Protein AF-A0A925U8C9-F1 (afdb_monomer_lite)

Radius of gyration: 17.6 Å; chains: 1; bounding box: 40×43×53 Å

Secondary structure (DSSP, 8-state):
-PPEEEEEEE-SSS------------TT--EEEEEEEEEE--TTSPEEEEEEEEEETHHHHHHHHHHHHH-HHHHHHHHHHHHHTTSTT-EEEEEEEEEEETTTEEEEEEEEEETT-SEEPTTT--EE-----HHHHHHSPPPPP---

Structure (mmCIF, N/CA/C/O backbone):
data_AF-A0A925U8C9-F1
#
_entry.id   AF-A0A925U8C9-F1
#
loop_
_atom_site.group_PDB
_atom_site.id
_atom_site.type_symbol
_atom_site.label_atom_id
_atom_site.label_alt_id
_atom_site.label_comp_id
_atom_site.label_asym_id
_atom_site.label_entity_id
_atom_site.label_seq_id
_atom_site.pdbx_PDB_ins_code
_atom_site.Cartn_x
_atom_site.Cartn_y
_atom_site.Cartn_z
_atom_site.occupancy
_atom_site.B_iso_or_equiv
_atom_site.auth_seq_id
_atom_site.auth_comp_id
_atom_site.auth_asym_id
_atom_site.auth_atom_id
_atom_site.pdbx_PDB_model_num
ATOM 1 N N . MET A 1 1 ? 22.714 -12.833 -8.706 1.00 38.56 1 MET A N 1
ATOM 2 C CA . MET A 1 1 ? 22.495 -11.373 -8.815 1.00 38.56 1 MET A CA 1
ATOM 3 C C . MET A 1 1 ? 21.767 -10.924 -7.548 1.00 38.56 1 MET A C 1
ATOM 5 O O . MET A 1 1 ? 20.845 -11.626 -7.149 1.00 38.56 1 MET A O 1
ATOM 9 N N . ARG A 1 2 ? 22.239 -9.889 -6.836 1.00 36.94 2 ARG A N 1
ATOM 10 C CA . ARG A 1 2 ? 21.667 -9.463 -5.540 1.00 36.94 2 ARG A CA 1
ATOM 11 C C . ARG A 1 2 ? 20.563 -8.417 -5.785 1.00 36.94 2 ARG A C 1
ATOM 13 O O . ARG A 1 2 ? 20.855 -7.467 -6.502 1.00 36.94 2 ARG A O 1
ATOM 20 N N . PRO A 1 3 ? 19.342 -8.569 -5.239 1.00 32.59 3 PRO A N 1
ATOM 21 C CA . PRO A 1 3 ? 18.302 -7.550 -5.370 1.00 32.59 3 PRO A CA 1
ATOM 22 C C . PRO A 1 3 ? 18.691 -6.295 -4.582 1.00 32.59 3 PRO A C 1
ATOM 24 O O . PRO A 1 3 ? 19.202 -6.401 -3.463 1.00 32.59 3 PRO A O 1
ATOM 27 N N . TYR A 1 4 ? 18.430 -5.120 -5.150 1.00 37.56 4 TYR A N 1
ATOM 28 C CA . TYR A 1 4 ? 18.521 -3.857 -4.423 1.00 37.56 4 TYR A CA 1
ATOM 29 C C . TYR A 1 4 ? 17.213 -3.657 -3.651 1.00 37.56 4 TYR A C 1
ATOM 31 O O . TYR A 1 4 ? 16.129 -3.767 -4.224 1.00 37.56 4 TYR A O 1
ATOM 39 N N . ILE A 1 5 ? 17.317 -3.416 -2.342 1.00 40.12 5 ILE A N 1
ATOM 40 C CA . ILE A 1 5 ? 16.180 -3.071 -1.483 1.00 40.12 5 ILE A CA 1
ATOM 41 C C . ILE A 1 5 ? 16.281 -1.575 -1.221 1.00 40.12 5 ILE A C 1
ATOM 43 O O . ILE A 1 5 ? 17.197 -1.133 -0.527 1.00 40.12 5 ILE A O 1
ATOM 47 N N . ILE A 1 6 ? 15.359 -0.808 -1.793 1.00 44.94 6 ILE A N 1
ATOM 48 C CA . ILE A 1 6 ? 15.227 0.620 -1.507 1.00 44.94 6 ILE A CA 1
ATOM 49 C C . ILE A 1 6 ? 14.155 0.766 -0.428 1.00 44.94 6 ILE A C 1
ATOM 51 O O . ILE A 1 6 ? 13.053 0.232 -0.561 1.00 44.94 6 ILE A O 1
ATOM 55 N N . LEU A 1 7 ? 14.515 1.450 0.658 1.00 39.66 7 LEU A N 1
ATOM 56 C CA . LEU A 1 7 ? 13.647 1.722 1.796 1.00 39.66 7 LEU A CA 1
ATOM 57 C C . LEU A 1 7 ? 13.349 3.216 1.846 1.00 39.66 7 LEU A C 1
ATOM 59 O O . LEU A 1 7 ? 14.237 4.012 2.155 1.00 39.66 7 LEU A O 1
ATOM 63 N N . LEU A 1 8 ? 12.099 3.580 1.576 1.00 45.44 8 LEU A N 1
ATOM 64 C CA . LEU A 1 8 ? 11.603 4.934 1.787 1.00 45.44 8 LEU A CA 1
ATOM 65 C C . LEU A 1 8 ? 10.844 4.960 3.119 1.00 45.44 8 LEU A C 1
ATOM 67 O O . LEU A 1 8 ? 9.790 4.342 3.268 1.00 45.44 8 LEU A O 1
ATOM 71 N N . ILE A 1 9 ? 11.419 5.642 4.112 1.00 40.84 9 ILE A N 1
ATOM 72 C CA . ILE A 1 9 ? 10.742 5.969 5.372 1.00 40.84 9 ILE A CA 1
ATOM 73 C C . ILE A 1 9 ? 10.552 7.477 5.366 1.00 40.84 9 ILE A C 1
ATOM 75 O O . ILE A 1 9 ? 11.511 8.219 5.565 1.00 40.84 9 ILE A O 1
ATOM 79 N N . CYS A 1 10 ? 9.324 7.928 5.144 1.00 38.94 10 CYS A N 1
ATOM 80 C CA . CYS A 1 10 ? 8.972 9.328 5.301 1.00 38.94 10 CYS A CA 1
ATOM 81 C C . CYS A 1 10 ? 8.014 9.429 6.487 1.00 38.94 10 CYS A C 1
ATOM 83 O O . CYS A 1 10 ? 6.982 8.771 6.524 1.00 38.94 10 CYS A O 1
ATOM 85 N N . THR A 1 11 ? 8.363 10.207 7.503 1.00 39.78 11 THR A N 1
ATOM 86 C CA . THR A 1 11 ? 7.423 10.582 8.565 1.00 39.78 11 THR A CA 1
ATOM 87 C C . THR A 1 11 ? 6.929 11.987 8.271 1.00 39.78 11 THR A C 1
ATOM 89 O O . THR A 1 11 ? 7.719 12.814 7.822 1.00 39.78 11 THR A O 1
ATOM 92 N N . ALA A 1 12 ? 5.652 12.279 8.519 1.00 35.53 12 ALA A N 1
ATOM 93 C CA . ALA A 1 12 ? 5.089 13.618 8.354 1.00 35.53 12 ALA A CA 1
ATOM 94 C C . ALA A 1 12 ? 5.689 14.607 9.381 1.00 35.53 12 ALA A C 1
ATOM 96 O O . ALA A 1 12 ? 5.109 14.862 10.432 1.00 35.53 12 ALA A O 1
ATOM 97 N N . ASN A 1 13 ? 6.903 15.087 9.104 1.00 31.50 13 ASN A N 1
ATOM 98 C CA . ASN A 1 13 ? 7.493 16.351 9.536 1.00 31.50 13 ASN A CA 1
ATOM 99 C C . ASN A 1 13 ? 8.768 16.595 8.709 1.00 31.50 13 ASN A C 1
ATOM 101 O O . ASN A 1 13 ? 9.580 15.699 8.501 1.00 31.50 13 ASN A O 1
ATOM 105 N N . ILE A 1 14 ? 8.873 17.814 8.192 1.00 35.41 14 ILE A N 1
ATOM 106 C CA . ILE A 1 14 ? 9.784 18.296 7.147 1.00 35.41 14 ILE A CA 1
ATOM 107 C C . ILE A 1 14 ? 11.266 17.965 7.420 1.00 35.41 14 ILE A C 1
ATOM 109 O O . ILE A 1 14 ? 11.848 18.505 8.356 1.00 35.41 14 ILE A O 1
ATOM 113 N N . LEU A 1 15 ? 11.850 17.110 6.566 1.00 29.38 15 LEU A N 1
ATOM 114 C CA . LEU A 1 15 ? 13.203 17.128 5.964 1.00 29.38 15 LEU A CA 1
ATOM 115 C C . LEU A 1 15 ? 13.606 15.697 5.576 1.00 29.38 15 LEU A C 1
ATOM 117 O O . LEU A 1 15 ? 13.688 14.805 6.416 1.00 29.38 15 LEU A O 1
ATOM 121 N N . CYS A 1 16 ? 13.876 15.492 4.286 1.00 29.95 16 CYS A N 1
ATOM 122 C CA . CYS A 1 16 ? 14.445 14.259 3.755 1.00 29.95 16 CYS A CA 1
ATOM 123 C C . CYS A 1 16 ? 15.840 14.046 4.370 1.00 29.95 16 CYS A C 1
ATOM 125 O O . CYS A 1 16 ? 16.769 14.789 4.063 1.00 29.95 16 CYS A O 1
ATOM 127 N N . ASN A 1 17 ? 15.978 13.062 5.260 1.00 27.72 17 ASN A N 1
ATOM 128 C CA . ASN A 1 17 ? 17.262 12.515 5.685 1.00 27.72 17 ASN A CA 1
ATOM 129 C C . ASN A 1 17 ? 17.118 11.014 5.943 1.00 27.72 17 ASN A C 1
ATOM 131 O O . ASN A 1 17 ? 16.211 10.553 6.636 1.00 27.72 17 ASN A O 1
ATOM 135 N N . VAL A 1 18 ? 18.041 10.265 5.348 1.00 33.41 18 VAL A N 1
ATOM 136 C CA . VAL A 1 18 ? 18.181 8.817 5.471 1.00 33.41 18 VAL A CA 1
ATOM 137 C C . VAL A 1 18 ? 18.479 8.455 6.931 1.00 33.41 18 VAL A C 1
ATOM 139 O O . VAL A 1 18 ? 19.456 8.929 7.496 1.00 33.41 18 VAL A O 1
ATOM 142 N N . ALA A 1 19 ? 17.607 7.614 7.496 1.00 28.78 19 ALA A N 1
ATOM 143 C CA . ALA A 1 19 ? 17.677 6.861 8.755 1.00 28.78 19 ALA A CA 1
ATOM 144 C C . ALA A 1 19 ? 18.311 7.530 9.997 1.00 28.78 19 ALA A C 1
ATOM 146 O O . ALA A 1 19 ? 19.529 7.642 10.120 1.00 28.78 19 ALA A O 1
ATOM 147 N N . PHE A 1 20 ? 17.491 7.737 11.036 1.00 24.86 20 PHE A N 1
ATOM 148 C CA . PHE A 1 20 ? 17.970 7.716 12.421 1.00 24.86 20 PHE A CA 1
ATOM 149 C C . PHE A 1 20 ? 16.997 6.963 13.342 1.00 24.86 20 PHE A C 1
ATOM 151 O O . PHE A 1 20 ? 15.780 7.136 13.266 1.00 24.86 20 PHE A O 1
ATOM 158 N N . SER A 1 21 ? 17.558 6.082 14.176 1.00 28.83 21 SER A N 1
ATOM 159 C CA . SER A 1 21 ? 16.867 5.286 15.199 1.00 28.83 21 SER A CA 1
ATOM 160 C C . SER A 1 21 ? 16.851 6.016 16.554 1.00 28.83 21 SER A C 1
ATOM 162 O O . SER A 1 21 ? 17.568 6.983 16.768 1.00 28.83 21 SER A O 1
ATOM 164 N N . GLN A 1 22 ? 15.985 5.533 17.440 1.00 35.06 22 GLN A N 1
ATOM 165 C CA . GLN A 1 22 ? 15.153 6.227 18.433 1.00 35.06 22 GLN A CA 1
ATOM 166 C C . GLN A 1 22 ? 15.850 6.855 19.658 1.00 35.06 22 GLN A C 1
ATOM 168 O O . GLN A 1 22 ? 16.931 6.438 20.052 1.00 35.06 22 GLN A O 1
ATOM 173 N N . THR A 1 23 ? 15.118 7.723 20.378 1.00 28.89 23 THR A N 1
ATOM 174 C CA . THR A 1 23 ? 14.781 7.536 21.816 1.00 28.89 23 THR A CA 1
ATOM 175 C C . THR A 1 23 ? 13.513 8.341 22.204 1.00 28.89 23 THR A C 1
ATOM 177 O O . THR A 1 23 ? 13.087 9.195 21.427 1.00 28.89 23 THR A O 1
ATOM 180 N N . PRO A 1 24 ? 12.814 7.995 23.311 1.00 54.47 24 PRO A N 1
ATOM 181 C CA . PRO A 1 24 ? 11.352 7.998 23.374 1.00 54.47 24 PRO A CA 1
ATOM 182 C C . PRO A 1 24 ? 10.752 9.183 24.133 1.00 54.47 24 PRO A C 1
ATOM 184 O O . PRO A 1 24 ? 11.036 9.368 25.311 1.00 54.47 24 PRO A O 1
ATOM 187 N N . THR A 1 25 ? 9.783 9.865 23.525 1.00 36.75 25 THR A N 1
ATOM 188 C CA . THR A 1 25 ? 8.797 10.664 24.266 1.00 36.75 25 THR A CA 1
ATOM 189 C C . THR A 1 25 ? 7.612 10.985 23.364 1.00 36.75 25 THR A C 1
ATOM 191 O O . THR A 1 25 ? 7.667 11.890 22.547 1.00 36.75 25 THR A O 1
ATOM 194 N N . GLU A 1 26 ? 6.548 10.188 23.465 1.00 41.12 26 GLU A N 1
ATOM 195 C CA . GLU A 1 26 ? 5.187 10.689 23.702 1.00 41.12 26 GLU A CA 1
ATOM 196 C C . GLU A 1 26 ? 4.197 9.522 23.723 1.00 41.12 26 GLU A C 1
ATOM 198 O O . GLU A 1 26 ? 3.799 8.944 22.708 1.00 41.12 26 GLU A O 1
ATOM 203 N N . LYS A 1 27 ? 3.791 9.194 24.947 1.00 42.66 27 LYS A N 1
ATOM 204 C CA . LYS A 1 27 ? 2.643 8.360 25.276 1.00 42.66 27 LYS A CA 1
ATOM 205 C C . LYS A 1 27 ? 1.408 8.972 24.594 1.00 42.66 27 LYS A C 1
ATOM 207 O O . LYS A 1 27 ? 0.867 9.950 25.089 1.00 42.66 27 LYS A O 1
ATOM 212 N N . ASN A 1 28 ? 0.983 8.379 23.476 1.00 49.75 28 ASN A N 1
ATOM 213 C CA . ASN A 1 28 ? -0.195 8.737 22.664 1.00 49.75 28 ASN A CA 1
ATOM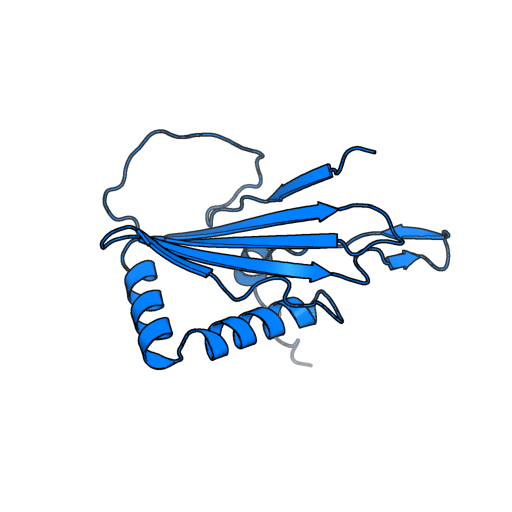 214 C C . ASN A 1 28 ? -0.056 9.899 21.663 1.00 49.75 28 ASN A C 1
ATOM 216 O O . ASN A 1 28 ? -1.037 10.602 21.423 1.00 49.75 28 ASN A O 1
ATOM 220 N N . SER A 1 29 ? 1.086 10.065 20.992 1.00 61.25 29 SER A N 1
ATOM 221 C CA . SER A 1 29 ? 1.053 10.853 19.749 1.00 61.25 29 SER A CA 1
ATOM 222 C C . SER A 1 29 ? 0.280 10.070 18.673 1.00 61.25 29 SER A C 1
ATOM 224 O O . SER A 1 29 ? 0.686 8.986 18.246 1.00 61.25 29 SER A O 1
ATOM 226 N N . SER A 1 30 ? -0.905 10.566 18.315 1.00 75.69 30 SER A N 1
ATOM 227 C CA . SER A 1 30 ? -1.699 10.003 17.225 1.00 75.69 30 SER A CA 1
ATOM 228 C C . SER A 1 30 ? -0.980 10.264 15.912 1.00 75.69 30 SER A C 1
ATOM 230 O O . SER A 1 30 ? -0.732 11.418 15.563 1.00 75.69 30 SER A O 1
ATOM 232 N N . LYS A 1 31 ? -0.560 9.196 15.242 1.00 84.62 31 LYS A N 1
ATOM 233 C CA . LYS A 1 31 ? 0.296 9.251 14.059 1.00 84.62 31 LYS A CA 1
ATOM 234 C C . LYS A 1 31 ? -0.071 8.096 13.144 1.00 84.62 31 LYS A C 1
ATOM 236 O O . LYS A 1 31 ? -0.564 7.060 13.594 1.00 84.62 31 LYS A O 1
ATOM 241 N N . TYR A 1 32 ? 0.217 8.261 11.865 1.00 84.00 32 TYR A N 1
ATOM 242 C CA . TYR A 1 32 ? 0.361 7.133 10.966 1.00 84.00 32 TYR A CA 1
ATOM 243 C C . TYR A 1 32 ? 1.699 7.250 10.239 1.00 84.00 32 TYR A C 1
ATOM 245 O O . TYR A 1 32 ? 2.180 8.352 9.975 1.00 84.00 32 TYR A O 1
ATOM 253 N N . THR A 1 33 ? 2.310 6.105 9.964 1.00 86.19 33 THR A N 1
ATOM 254 C CA . THR A 1 33 ? 3.586 6.003 9.257 1.00 86.19 33 THR A CA 1
ATOM 255 C C . THR A 1 33 ? 3.422 5.008 8.126 1.00 86.19 33 THR A C 1
ATOM 257 O O . THR A 1 33 ? 2.991 3.881 8.372 1.00 86.19 33 THR A O 1
ATOM 260 N N . VAL A 1 34 ? 3.802 5.413 6.917 1.00 86.75 34 VAL A N 1
ATOM 261 C CA . VAL A 1 34 ? 3.857 4.552 5.733 1.00 86.75 34 VAL A CA 1
ATOM 262 C C . VAL A 1 34 ? 5.321 4.221 5.456 1.00 86.75 34 VAL A C 1
ATOM 264 O O . VAL A 1 34 ? 6.206 5.070 5.575 1.00 86.75 34 VAL A O 1
ATOM 267 N N . SER A 1 35 ? 5.605 2.963 5.147 1.00 85.94 35 SER A N 1
ATOM 268 C CA . SER A 1 35 ? 6.921 2.512 4.696 1.00 85.94 35 SER A CA 1
ATOM 269 C C . SER A 1 35 ? 6.761 1.661 3.449 1.00 85.94 35 SER A C 1
ATOM 271 O O . SER A 1 35 ? 6.070 0.641 3.479 1.00 85.94 35 SER A O 1
ATOM 273 N N . GLU A 1 36 ? 7.419 2.083 2.377 1.00 87.50 36 GLU A N 1
ATOM 274 C CA . GLU A 1 36 ? 7.351 1.465 1.055 1.00 87.50 36 GLU A CA 1
ATOM 275 C C . GLU A 1 36 ? 8.672 0.737 0.787 1.00 87.50 36 GLU A C 1
ATOM 277 O O . GLU A 1 36 ? 9.763 1.301 0.922 1.00 87.50 36 GLU A O 1
ATOM 282 N N . TYR A 1 37 ? 8.570 -0.546 0.446 1.00 88.50 37 TYR A N 1
ATOM 283 C CA . TYR A 1 37 ? 9.700 -1.427 0.190 1.00 88.50 37 TYR A CA 1
ATOM 284 C C . TYR A 1 37 ? 9.612 -1.934 -1.243 1.00 88.50 37 TYR A C 1
ATOM 286 O O . TYR A 1 37 ? 8.730 -2.733 -1.566 1.00 88.50 37 TYR A O 1
ATOM 294 N N . TYR A 1 38 ? 10.564 -1.513 -2.070 1.00 87.56 38 TYR A N 1
ATOM 295 C CA . TYR A 1 38 ? 10.682 -1.977 -3.446 1.00 87.56 38 TYR A CA 1
ATOM 296 C C . TYR A 1 38 ? 11.766 -3.047 -3.532 1.00 87.56 38 TYR A C 1
ATOM 298 O O . TYR A 1 38 ? 12.914 -2.827 -3.126 1.00 87.56 38 TYR A O 1
ATOM 306 N N . LYS A 1 39 ? 11.409 -4.210 -4.078 1.00 89.06 39 LYS A N 1
ATOM 307 C CA . LYS A 1 39 ? 12.365 -5.240 -4.480 1.00 89.06 39 LYS A CA 1
ATOM 308 C C . LYS A 1 39 ? 12.441 -5.243 -5.998 1.00 89.06 39 LYS A C 1
ATOM 310 O O . LYS A 1 39 ? 11.571 -5.781 -6.680 1.00 89.06 39 LYS A O 1
ATOM 315 N N . ILE A 1 40 ? 13.498 -4.615 -6.494 1.00 86.69 40 ILE 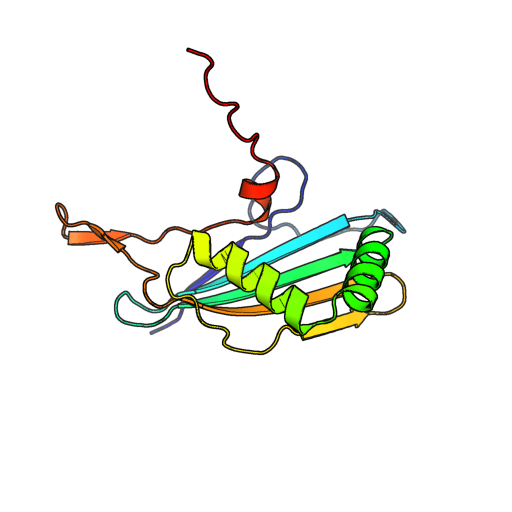A N 1
ATOM 316 C CA . ILE A 1 40 ? 13.706 -4.366 -7.917 1.00 86.69 40 ILE A CA 1
ATOM 317 C C . ILE A 1 40 ? 14.690 -5.404 -8.451 1.00 86.69 40 ILE A C 1
ATOM 319 O O . ILE A 1 40 ? 15.741 -5.652 -7.848 1.00 86.69 40 ILE A O 1
ATOM 323 N N . TYR A 1 41 ? 14.338 -6.017 -9.578 1.00 82.88 41 TYR A N 1
ATOM 324 C CA . TYR A 1 41 ? 15.164 -7.029 -10.232 1.00 82.88 41 TYR A CA 1
ATOM 325 C C . TYR A 1 41 ? 15.843 -6.444 -11.476 1.00 82.88 41 TYR A C 1
ATOM 327 O O . TYR A 1 41 ? 16.953 -5.926 -11.383 1.00 82.88 41 TYR A O 1
ATOM 335 N N . ASN A 1 42 ? 15.194 -6.522 -12.638 1.00 82.62 42 ASN A N 1
ATOM 336 C CA . ASN A 1 42 ? 15.668 -5.978 -13.910 1.00 82.62 42 ASN A CA 1
ATOM 337 C C . ASN A 1 42 ? 14.469 -5.558 -14.779 1.00 82.62 42 ASN A C 1
ATOM 339 O O . ASN A 1 42 ? 13.328 -5.843 -14.432 1.00 82.62 42 ASN A O 1
ATOM 343 N N . HIS A 1 43 ? 14.736 -4.923 -15.921 1.00 79.69 43 HIS A N 1
ATOM 344 C CA . HIS A 1 43 ? 13.711 -4.410 -16.839 1.00 79.69 43 HIS A CA 1
ATOM 345 C C . HIS A 1 43 ? 12.812 -5.480 -17.484 1.00 79.69 43 HIS A C 1
ATOM 347 O O . HIS A 1 43 ? 11.794 -5.137 -18.067 1.00 79.69 43 HIS A O 1
ATOM 353 N N . ALA A 1 44 ? 13.177 -6.760 -17.404 1.00 79.00 44 ALA A N 1
ATOM 354 C CA . ALA A 1 44 ? 12.414 -7.878 -17.956 1.00 79.00 44 ALA A CA 1
ATOM 355 C C . ALA A 1 44 ? 11.653 -8.675 -16.878 1.00 79.00 44 ALA A C 1
ATOM 357 O O . ALA A 1 44 ? 11.102 -9.735 -17.170 1.00 79.00 44 ALA A O 1
ATOM 358 N N . SER A 1 45 ? 11.672 -8.236 -15.616 1.00 82.00 45 SER A N 1
ATOM 359 C CA . SER A 1 45 ? 11.077 -8.950 -14.480 1.00 82.00 45 SER A CA 1
ATOM 360 C C . SER A 1 45 ? 10.142 -8.038 -13.692 1.00 82.00 45 SER A C 1
ATOM 362 O O . SER A 1 45 ? 10.435 -6.859 -13.521 1.00 82.00 45 SER A O 1
ATOM 364 N N . LEU A 1 46 ? 9.056 -8.609 -13.160 1.00 89.56 46 LEU A N 1
ATOM 365 C CA . LEU A 1 46 ? 8.144 -7.897 -12.260 1.00 89.56 46 LEU A CA 1
ATOM 366 C C . LEU A 1 46 ? 8.917 -7.401 -11.030 1.00 89.56 46 LEU A C 1
ATOM 368 O O . LEU A 1 46 ? 9.677 -8.169 -10.436 1.00 89.56 46 LEU A O 1
ATOM 372 N N . SER A 1 47 ? 8.692 -6.156 -10.618 1.00 90.56 47 SER A N 1
ATOM 373 C CA . SER A 1 47 ? 9.197 -5.640 -9.339 1.00 90.56 47 SER A CA 1
ATOM 374 C C . SER A 1 47 ? 8.175 -5.889 -8.234 1.00 90.56 47 SER A C 1
ATOM 376 O O . SER A 1 47 ? 6.975 -5.787 -8.472 1.00 90.56 47 SER A O 1
ATOM 378 N N . ASP A 1 48 ? 8.626 -6.184 -7.015 1.00 92.69 48 ASP A N 1
ATOM 379 C CA . ASP A 1 48 ? 7.711 -6.332 -5.877 1.00 92.69 48 ASP A CA 1
ATOM 380 C C . ASP A 1 48 ? 7.630 -5.025 -5.083 1.00 92.69 48 ASP A C 1
ATOM 382 O O . ASP A 1 48 ? 8.657 -4.411 -4.780 1.00 92.69 48 ASP A O 1
ATOM 386 N N . LEU A 1 49 ? 6.417 -4.653 -4.677 1.00 92.06 49 LEU A N 1
ATOM 387 C CA . LEU A 1 49 ? 6.144 -3.544 -3.770 1.00 92.06 49 LEU A CA 1
ATOM 388 C C . LEU A 1 49 ? 5.474 -4.087 -2.510 1.00 92.06 49 LEU A C 1
ATOM 390 O O . LEU A 1 49 ? 4.436 -4.739 -2.565 1.00 92.06 49 LEU A O 1
ATOM 394 N N . THR A 1 50 ? 6.080 -3.840 -1.353 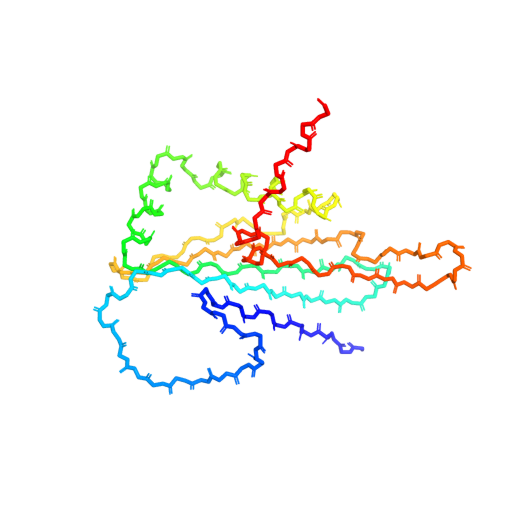1.00 94.56 50 THR A N 1
ATOM 395 C CA . THR A 1 50 ? 5.457 -4.085 -0.050 1.00 94.56 50 THR A CA 1
ATOM 396 C C . THR A 1 50 ? 5.262 -2.760 0.656 1.00 94.56 50 THR A C 1
ATOM 398 O O . THR A 1 50 ? 6.227 -2.028 0.853 1.00 94.56 50 THR A O 1
ATOM 401 N N . ILE A 1 51 ? 4.041 -2.474 1.084 1.00 92.31 51 ILE A N 1
ATOM 402 C CA . ILE A 1 51 ? 3.713 -1.251 1.815 1.00 92.31 51 ILE A CA 1
ATOM 403 C C . ILE A 1 51 ? 3.302 -1.642 3.223 1.00 92.31 51 ILE A C 1
ATOM 405 O O . ILE A 1 51 ? 2.603 -2.635 3.441 1.00 92.31 51 ILE A O 1
ATOM 409 N N . ARG A 1 52 ? 3.797 -0.894 4.205 1.00 93.44 52 ARG A N 1
ATOM 410 C CA . ARG A 1 52 ? 3.463 -1.073 5.614 1.00 93.44 52 ARG A CA 1
ATOM 411 C C . ARG A 1 52 ? 2.957 0.232 6.176 1.00 93.44 52 ARG A C 1
ATOM 413 O O . ARG A 1 52 ? 3.736 1.170 6.328 1.00 93.44 52 ARG A O 1
ATOM 420 N N . THR A 1 53 ? 1.695 0.235 6.577 1.00 91.25 53 THR A N 1
ATOM 421 C CA . THR A 1 53 ? 1.077 1.407 7.188 1.00 91.25 53 THR A CA 1
ATOM 422 C C . THR A 1 53 ? 0.761 1.109 8.639 1.00 91.25 53 THR A C 1
ATOM 424 O O . THR A 1 53 ? -0.041 0.231 8.953 1.00 91.25 53 THR A O 1
ATOM 427 N N . THR A 1 54 ? 1.433 1.819 9.539 1.00 91.19 54 THR A N 1
ATOM 428 C CA . THR A 1 54 ? 1.247 1.687 10.985 1.00 91.19 54 THR A CA 1
ATOM 429 C C . THR A 1 54 ? 0.465 2.885 11.490 1.00 91.19 54 THR A C 1
ATOM 431 O O . THR A 1 54 ? 0.927 4.012 11.364 1.00 91.19 54 THR A O 1
ATOM 434 N N . PHE A 1 55 ? -0.698 2.638 12.079 1.00 90.00 55 PHE A N 1
ATOM 435 C CA . PHE A 1 55 ? -1.552 3.632 12.715 1.00 90.00 55 PHE A CA 1
ATOM 436 C C . PHE A 1 55 ? -1.412 3.515 14.229 1.00 90.00 55 PHE A C 1
ATOM 438 O O . PHE A 1 55 ? -1.515 2.410 14.766 1.00 90.00 55 PHE A O 1
ATOM 445 N N . THR A 1 56 ? -1.236 4.638 14.923 1.00 90.31 56 THR A N 1
ATOM 446 C CA . THR A 1 56 ? -1.171 4.699 16.387 1.00 90.31 56 THR A CA 1
ATOM 447 C C . THR A 1 56 ? -2.189 5.680 16.964 1.00 90.31 56 THR A C 1
ATOM 449 O O . THR A 1 56 ? -2.557 6.668 16.332 1.00 90.31 56 THR A O 1
ATOM 452 N N . GLY A 1 57 ? -2.647 5.434 18.193 1.00 88.88 57 GLY A N 1
ATOM 453 C CA . GLY A 1 57 ? -3.545 6.353 18.904 1.00 88.88 57 GLY A CA 1
ATOM 454 C C . GLY A 1 57 ? -4.897 6.527 18.203 1.00 88.88 57 GLY A C 1
ATOM 455 O O . GLY A 1 57 ? -5.530 5.542 17.826 1.00 88.88 57 GLY A O 1
ATOM 456 N N . THR A 1 58 ? -5.351 7.772 18.020 1.00 88.44 58 THR A N 1
ATOM 457 C CA . THR A 1 58 ? -6.674 8.041 17.425 1.00 88.44 58 THR A CA 1
ATOM 458 C C . THR A 1 58 ? -6.753 7.646 15.951 1.00 88.44 58 THR A C 1
ATOM 460 O O . THR A 1 58 ? -7.831 7.266 15.494 1.00 88.44 58 THR A O 1
ATOM 463 N N . GLU A 1 59 ? -5.635 7.648 15.217 1.00 87.75 59 GLU A N 1
ATOM 464 C CA . GLU A 1 59 ? -5.598 7.134 13.844 1.00 87.75 59 GLU A CA 1
ATOM 465 C C . GLU A 1 59 ? -5.838 5.619 13.799 1.00 87.75 59 GLU A C 1
ATOM 467 O O . GLU A 1 59 ? -6.552 5.130 12.922 1.00 87.75 59 GLU A O 1
ATOM 472 N N . ALA A 1 60 ? -5.339 4.871 14.791 1.00 91.50 60 ALA A N 1
ATOM 473 C CA . ALA A 1 60 ? -5.631 3.442 14.900 1.00 91.50 60 ALA A CA 1
ATOM 474 C C . ALA A 1 60 ? -7.132 3.197 15.124 1.00 91.50 60 ALA A C 1
ATOM 476 O O . ALA A 1 60 ? -7.715 2.314 14.497 1.00 91.50 60 ALA A O 1
ATOM 477 N N . ASP A 1 61 ? -7.784 4.004 15.965 1.00 91.06 61 ASP A N 1
ATOM 478 C CA . ASP A 1 61 ? -9.226 3.895 16.215 1.00 91.06 61 ASP A CA 1
ATOM 479 C C . ASP A 1 61 ? -10.074 4.285 15.003 1.00 91.06 61 ASP A C 1
ATOM 481 O O . ASP A 1 61 ? -11.082 3.631 14.720 1.00 91.06 61 ASP A O 1
ATOM 485 N N . LYS A 1 62 ? -9.669 5.316 14.253 1.00 90.50 62 LYS A N 1
ATOM 486 C CA . LYS A 1 62 ? -10.300 5.653 12.969 1.00 90.50 62 LYS A CA 1
ATOM 487 C C . LYS A 1 62 ? -10.194 4.483 12.000 1.00 90.50 62 LYS A C 1
ATOM 489 O O . LYS A 1 62 ? -11.210 4.072 11.446 1.00 90.50 62 LYS A O 1
ATOM 494 N N . MET A 1 63 ? -9.005 3.896 11.865 1.00 92.25 63 MET A N 1
ATOM 495 C CA . MET A 1 63 ? -8.805 2.753 10.980 1.00 92.25 63 MET A CA 1
ATOM 496 C C . MET A 1 63 ? -9.631 1.533 11.420 1.00 92.25 63 MET A C 1
ATOM 498 O O . MET A 1 63 ? -10.245 0.886 10.578 1.00 92.25 63 MET A O 1
ATOM 502 N N . ARG A 1 64 ? -9.768 1.260 12.729 1.00 92.81 64 ARG A N 1
ATOM 503 C CA . ARG A 1 64 ? -10.691 0.218 13.240 1.00 92.81 64 ARG A CA 1
ATOM 504 C C . ARG A 1 64 ? -12.122 0.438 12.782 1.00 92.81 64 ARG A C 1
ATOM 506 O O . ARG A 1 64 ? -12.767 -0.507 12.336 1.00 92.81 64 ARG A O 1
ATOM 513 N N . LYS A 1 65 ? -12.617 1.672 12.900 1.00 92.50 65 LYS A N 1
ATOM 514 C CA . LYS A 1 65 ? -13.972 2.024 12.463 1.00 92.50 65 LYS A CA 1
ATOM 515 C C . LYS A 1 65 ? -14.129 1.810 10.962 1.00 92.50 65 LYS A C 1
ATOM 517 O O . LYS A 1 65 ? -15.115 1.205 10.561 1.00 92.50 65 LYS A O 1
ATOM 522 N N . THR A 1 66 ? -13.147 2.226 10.162 1.00 92.50 66 THR A N 1
ATOM 523 C CA . THR A 1 66 ? -13.135 2.004 8.709 1.00 92.50 66 THR A CA 1
ATOM 524 C C . THR A 1 66 ? -13.152 0.517 8.361 1.00 92.50 66 THR A C 1
ATOM 526 O O . THR A 1 66 ? -13.956 0.096 7.536 1.00 92.50 66 THR A O 1
ATOM 529 N N . ILE A 1 67 ? -12.325 -0.300 9.019 1.00 94.12 67 ILE A N 1
ATOM 530 C CA . ILE A 1 67 ? -12.302 -1.757 8.813 1.00 94.12 67 ILE A CA 1
ATOM 531 C C . ILE A 1 67 ? -13.652 -2.373 9.180 1.00 94.12 67 ILE A C 1
ATOM 533 O O . ILE A 1 67 ? -14.168 -3.201 8.434 1.00 94.12 67 ILE A O 1
ATOM 537 N N . SER A 1 68 ? -14.245 -1.952 10.298 1.00 94.00 68 SER A N 1
ATOM 538 C CA . SER A 1 68 ? -15.547 -2.451 10.743 1.00 94.00 68 SER A CA 1
ATOM 539 C C . SER A 1 68 ? -16.705 -2.020 9.842 1.00 94.00 68 SER A C 1
ATOM 541 O O . SER A 1 68 ? -17.714 -2.718 9.820 1.00 94.00 68 SER A O 1
ATOM 543 N N . SER A 1 69 ? -16.603 -0.879 9.155 1.00 94.62 69 SER A N 1
ATOM 544 C CA . SER A 1 69 ? -17.680 -0.353 8.311 1.00 94.62 69 SER A CA 1
ATOM 545 C C . SER A 1 69 ? -17.583 -0.815 6.858 1.00 94.62 69 SER A C 1
ATOM 547 O O . SER A 1 69 ? -18.596 -1.187 6.276 1.00 94.62 69 SER A O 1
ATOM 549 N N . LYS A 1 70 ? -16.381 -0.794 6.271 1.00 92.94 70 LYS A N 1
ATOM 550 C CA . LYS A 1 70 ? -16.136 -1.142 4.862 1.00 92.94 70 LYS A CA 1
ATOM 551 C C . LYS A 1 70 ? -15.800 -2.617 4.652 1.00 92.94 70 LYS A C 1
ATOM 553 O O . LYS A 1 70 ? -16.064 -3.159 3.584 1.00 92.94 70 LYS A O 1
ATOM 558 N N . GLY A 1 71 ? -15.197 -3.257 5.651 1.00 93.06 71 GLY A N 1
ATOM 559 C CA . GLY A 1 71 ? -14.592 -4.574 5.498 1.00 93.06 71 GLY A CA 1
ATOM 560 C C . GLY A 1 71 ? -13.221 -4.527 4.816 1.00 93.06 71 GLY A C 1
ATOM 561 O O . GLY A 1 71 ? -12.816 -3.539 4.204 1.00 93.06 71 GLY A O 1
ATOM 562 N N . ARG A 1 72 ? -12.480 -5.630 4.953 1.00 93.38 72 ARG A N 1
ATOM 563 C CA . ARG A 1 72 ? -11.100 -5.771 4.466 1.00 93.38 72 ARG A CA 1
ATOM 564 C C . ARG A 1 72 ? -10.992 -5.661 2.946 1.00 93.38 72 ARG A C 1
ATOM 566 O O . ARG A 1 72 ? -10.085 -4.991 2.467 1.00 93.38 72 ARG A O 1
ATOM 573 N N . ASP A 1 73 ? -11.887 -6.313 2.211 1.00 93.06 73 ASP A N 1
ATOM 574 C CA . ASP A 1 73 ? -11.755 -6.449 0.756 1.00 93.06 73 ASP A CA 1
ATOM 575 C C . ASP A 1 73 ? -11.981 -5.120 0.039 1.00 93.06 73 ASP A C 1
ATOM 577 O O . ASP A 1 73 ? -11.237 -4.779 -0.876 1.00 93.06 73 ASP A O 1
ATOM 581 N N . LEU A 1 74 ? -12.941 -4.322 0.516 1.00 94.12 74 LEU A N 1
ATOM 582 C CA . LEU A 1 74 ? -13.173 -2.988 -0.026 1.00 94.12 74 LEU A CA 1
ATOM 583 C C . LEU A 1 74 ? -11.980 -2.061 0.243 1.00 94.12 74 LEU A C 1
ATOM 585 O O . LEU A 1 74 ? -11.561 -1.342 -0.652 1.00 94.12 74 LEU A O 1
ATOM 589 N N . ILE A 1 75 ? -11.382 -2.125 1.439 1.00 94.50 75 ILE A N 1
ATOM 590 C CA . ILE A 1 75 ? -10.161 -1.362 1.756 1.00 94.50 75 ILE A CA 1
ATOM 591 C C . ILE A 1 75 ? -8.995 -1.798 0.861 1.00 94.50 75 ILE A C 1
ATOM 593 O O . ILE A 1 75 ? -8.279 -0.955 0.331 1.00 94.50 75 ILE A O 1
ATOM 597 N N . ALA A 1 76 ? -8.809 -3.107 0.672 1.00 94.19 76 ALA A N 1
ATOM 598 C CA . ALA A 1 76 ? -7.760 -3.634 -0.195 1.00 94.19 76 ALA A CA 1
ATOM 599 C C . ALA A 1 76 ? -7.935 -3.170 -1.649 1.00 94.19 76 ALA A C 1
ATOM 601 O O . ALA A 1 76 ? -6.953 -2.826 -2.305 1.00 94.19 76 ALA A O 1
ATOM 602 N N . ASN A 1 77 ? -9.179 -3.139 -2.135 1.00 95.12 77 ASN A N 1
ATOM 603 C CA . ASN A 1 77 ? -9.504 -2.643 -3.465 1.00 95.12 77 ASN A CA 1
ATOM 604 C C . ASN A 1 77 ? -9.268 -1.132 -3.592 1.00 95.12 77 ASN A C 1
ATOM 606 O O . ASN A 1 77 ? -8.652 -0.706 -4.563 1.00 95.12 77 ASN A O 1
ATOM 610 N N . ASP A 1 78 ? -9.703 -0.338 -2.607 1.00 93.19 78 ASP A N 1
ATOM 611 C CA . ASP A 1 78 ? -9.475 1.113 -2.575 1.00 93.19 78 ASP A CA 1
ATOM 612 C C . ASP A 1 78 ? -7.967 1.429 -2.683 1.00 93.19 78 ASP A C 1
ATOM 614 O O . ASP A 1 78 ? -7.566 2.287 -3.469 1.00 93.19 78 ASP A O 1
ATOM 618 N N . TYR A 1 79 ? -7.117 0.700 -1.950 1.00 93.62 79 TYR A N 1
ATOM 619 C CA . TYR A 1 79 ? -5.662 0.879 -2.022 1.00 93.62 79 TYR A CA 1
ATOM 620 C C . TYR A 1 79 ? -5.043 0.383 -3.330 1.00 93.62 79 TYR A C 1
ATOM 622 O O . TYR A 1 79 ? -4.182 1.059 -3.891 1.00 93.62 79 TYR A O 1
ATOM 630 N N . LEU A 1 80 ? -5.503 -0.752 -3.866 1.00 94.81 80 LEU A N 1
ATOM 631 C CA . LEU A 1 80 ? -5.061 -1.215 -5.183 1.00 94.81 80 LEU A CA 1
ATOM 632 C C . LEU A 1 80 ? -5.363 -0.169 -6.263 1.00 94.81 80 LEU A C 1
ATOM 634 O O . LEU A 1 80 ? -4.492 0.136 -7.072 1.00 94.81 80 LEU A O 1
ATOM 638 N N . MET A 1 81 ? -6.579 0.386 -6.263 1.00 93.12 81 MET A N 1
ATOM 639 C CA . MET A 1 81 ? -6.987 1.410 -7.225 1.00 93.12 81 MET A CA 1
ATOM 640 C C . MET A 1 81 ? -6.119 2.661 -7.125 1.00 93.12 81 MET A C 1
ATOM 642 O O . MET A 1 81 ? -5.729 3.202 -8.153 1.00 93.12 81 MET A O 1
ATOM 646 N N . TYR A 1 82 ? -5.776 3.081 -5.906 1.00 90.06 82 TYR A N 1
ATOM 647 C CA . TYR A 1 82 ? -4.877 4.209 -5.686 1.00 90.06 82 TYR A CA 1
ATOM 648 C C . TYR A 1 82 ? -3.498 3.989 -6.327 1.00 90.06 82 TYR A C 1
ATOM 650 O O . TYR A 1 82 ? -3.036 4.821 -7.103 1.00 90.06 82 TYR A O 1
ATOM 658 N N . TYR A 1 83 ? -2.854 2.846 -6.070 1.00 90.69 83 TYR A N 1
ATOM 659 C CA . TYR A 1 83 ? -1.541 2.560 -6.660 1.00 90.69 83 TYR A CA 1
ATOM 660 C C . TYR A 1 83 ? -1.601 2.245 -8.161 1.00 90.69 83 TYR A C 1
ATOM 662 O O . TYR A 1 83 ? -0.609 2.448 -8.861 1.00 90.69 83 TYR A O 1
ATOM 670 N N . ALA A 1 84 ? -2.749 1.804 -8.681 1.00 92.62 84 ALA A N 1
ATOM 671 C CA . ALA A 1 84 ? -2.941 1.553 -10.108 1.00 92.62 84 ALA A CA 1
ATOM 672 C C . ALA A 1 84 ? -2.897 2.830 -10.966 1.00 92.62 84 ALA A C 1
ATOM 674 O O . ALA A 1 84 ? -2.633 2.731 -12.163 1.00 92.62 84 ALA A O 1
ATOM 675 N N . GLU A 1 85 ? -3.111 4.015 -10.379 1.00 89.94 85 GLU A N 1
ATOM 676 C CA . GLU A 1 85 ? -2.951 5.294 -11.088 1.00 89.94 85 GLU A CA 1
ATOM 677 C C . GLU A 1 85 ? -1.494 5.552 -11.498 1.00 89.94 85 GLU A C 1
ATOM 679 O O . GLU A 1 85 ? -1.243 6.174 -12.528 1.00 89.94 85 GLU A O 1
ATOM 684 N N . VAL A 1 86 ? -0.539 5.063 -10.701 1.00 87.94 86 VAL A N 1
ATOM 685 C CA . VAL A 1 86 ? 0.898 5.307 -10.901 1.00 87.94 86 VAL A CA 1
ATOM 686 C C . VAL A 1 86 ? 1.616 4.083 -11.458 1.00 87.94 86 VAL A C 1
ATOM 688 O O . VAL A 1 86 ? 2.579 4.215 -12.209 1.00 87.94 86 VAL A O 1
ATOM 691 N N . TYR A 1 87 ? 1.128 2.888 -11.129 1.00 91.88 87 TYR A N 1
ATOM 692 C CA . TYR A 1 87 ? 1.657 1.620 -11.613 1.00 91.88 87 TYR A CA 1
ATOM 693 C C . TYR A 1 87 ? 0.592 0.877 -12.431 1.00 91.88 87 TYR A C 1
ATOM 695 O O . TYR A 1 87 ? -0.112 0.014 -11.895 1.00 91.88 87 TYR A O 1
ATOM 703 N N . PRO A 1 88 ? 0.463 1.182 -13.737 1.00 91.00 88 PRO A N 1
ATOM 704 C CA . PRO A 1 88 ? -0.453 0.476 -14.620 1.00 91.00 88 PRO A CA 1
ATOM 705 C C . PRO A 1 88 ? -0.239 -1.040 -14.574 1.00 91.00 88 PRO A C 1
ATOM 707 O O . PRO A 1 88 ? 0.885 -1.541 -14.622 1.00 91.00 88 PRO A O 1
ATOM 710 N N . GLY A 1 89 ? -1.337 -1.785 -14.454 1.00 92.94 89 GLY A N 1
ATOM 711 C CA . GLY A 1 89 ? -1.298 -3.247 -14.406 1.00 92.94 89 GLY A CA 1
ATOM 712 C C . GLY A 1 89 ? -0.734 -3.839 -13.110 1.00 92.94 89 GLY A C 1
ATOM 713 O O . GLY A 1 89 ? -0.438 -5.031 -13.094 1.00 92.94 89 GLY A O 1
ATOM 714 N N . ILE A 1 90 ? -0.584 -3.054 -12.034 1.00 95.56 90 ILE A N 1
ATOM 715 C CA . ILE A 1 90 ? -0.195 -3.560 -10.709 1.00 95.56 90 ILE A CA 1
ATOM 716 C C . ILE A 1 90 ? -1.107 -4.713 -10.251 1.00 95.56 90 ILE A C 1
ATOM 718 O O . ILE A 1 90 ? -2.329 -4.673 -10.396 1.00 95.56 90 ILE A O 1
ATOM 722 N N . ILE A 1 91 ? -0.500 -5.760 -9.690 1.00 96.06 91 ILE A N 1
ATOM 723 C CA . ILE A 1 91 ? -1.168 -7.020 -9.339 1.00 96.06 91 ILE A CA 1
ATOM 724 C C . ILE A 1 91 ? -1.073 -7.248 -7.833 1.00 96.06 91 ILE A C 1
ATOM 726 O O . ILE A 1 91 ? 0.002 -7.118 -7.251 1.00 96.06 91 ILE A O 1
ATOM 730 N N . VAL A 1 92 ? -2.176 -7.650 -7.195 1.00 97.12 92 VAL A N 1
ATOM 731 C CA . VAL A 1 92 ? -2.171 -8.107 -5.795 1.00 97.12 92 VAL A CA 1
ATOM 732 C C . VAL A 1 92 ? -1.402 -9.420 -5.697 1.00 97.12 92 VAL A C 1
ATOM 734 O O . VAL A 1 92 ? -1.805 -10.425 -6.279 1.00 97.12 92 VAL A O 1
ATOM 737 N N . ARG A 1 93 ? -0.310 -9.425 -4.929 1.00 96.62 93 ARG A N 1
ATOM 738 C CA . ARG A 1 93 ? 0.493 -10.628 -4.687 1.00 96.62 93 ARG A CA 1
ATOM 739 C C . ARG A 1 93 ? -0.011 -11.413 -3.480 1.00 96.62 93 ARG A C 1
ATOM 741 O O . ARG A 1 93 ? -0.015 -12.636 -3.508 1.00 96.62 93 ARG A O 1
ATOM 748 N N . GLU A 1 94 ? -0.441 -10.711 -2.433 1.00 95.69 94 GLU A N 1
ATOM 749 C CA . GLU A 1 94 ? -1.013 -11.312 -1.226 1.00 95.69 94 GLU A CA 1
ATOM 750 C C . GLU A 1 94 ? -2.210 -10.485 -0.733 1.00 95.69 94 GLU A C 1
ATOM 752 O O . GLU A 1 94 ? -2.176 -9.253 -0.821 1.00 95.69 94 GLU A O 1
ATOM 757 N N . PRO A 1 95 ? -3.245 -11.110 -0.145 1.00 96.44 95 PRO A N 1
ATOM 758 C CA . PRO A 1 95 ? -4.370 -10.381 0.435 1.00 96.44 95 PRO A CA 1
ATOM 759 C C . PRO A 1 95 ? -3.933 -9.401 1.540 1.00 96.44 95 PRO A C 1
ATOM 761 O O . PRO A 1 95 ? -3.166 -9.782 2.425 1.00 96.44 95 PRO A O 1
ATOM 764 N N . LEU A 1 96 ? -4.514 -8.192 1.584 1.00 96.88 96 LEU A N 1
ATOM 765 C CA . LEU A 1 96 ? -4.211 -7.126 2.566 1.00 96.88 96 LEU A CA 1
ATOM 766 C C . LEU A 1 96 ? -4.122 -7.645 4.006 1.00 96.88 96 LEU A C 1
ATOM 768 O O . LEU A 1 96 ? -5.139 -8.008 4.582 1.00 96.88 96 LEU A O 1
ATOM 772 N N . ILE A 1 97 ? -2.956 -7.656 4.640 1.00 97.12 97 ILE A N 1
ATOM 773 C CA . ILE A 1 97 ? -2.830 -8.188 6.003 1.00 97.12 97 ILE A CA 1
ATOM 774 C C . ILE A 1 97 ? -3.127 -7.079 7.011 1.00 97.12 97 ILE A C 1
ATOM 776 O O . ILE A 1 97 ? -2.487 -6.034 6.994 1.00 97.12 97 ILE A O 1
ATOM 780 N N . ILE A 1 98 ? -4.038 -7.347 7.948 1.00 95.50 98 ILE A N 1
ATOM 781 C CA . ILE A 1 98 ? -4.375 -6.439 9.049 1.00 95.50 98 ILE A CA 1
ATOM 782 C C . ILE A 1 98 ? -3.924 -7.076 10.362 1.00 95.50 98 ILE A C 1
ATOM 784 O O . ILE A 1 98 ? -4.370 -8.167 10.718 1.00 95.50 98 ILE A O 1
ATOM 788 N N . LYS A 1 99 ? -3.047 -6.399 11.102 1.00 94.38 99 LYS A N 1
ATOM 789 C CA . LYS A 1 99 ? -2.591 -6.824 12.431 1.00 94.38 99 LYS A CA 1
ATOM 790 C C . LYS A 1 99 ? -2.948 -5.753 13.455 1.00 94.38 99 LYS A C 1
ATOM 792 O O . LYS A 1 99 ? -2.440 -4.641 13.379 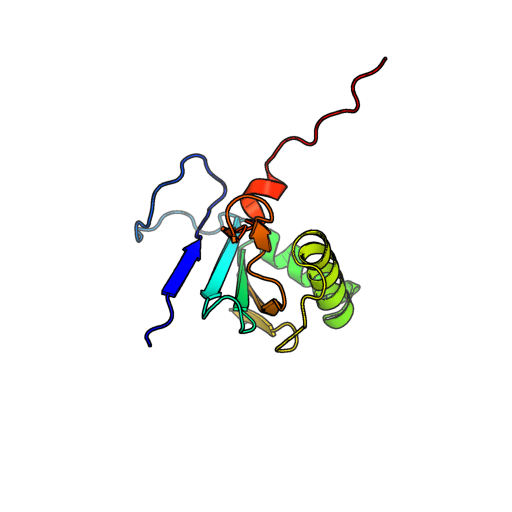1.00 94.38 99 LYS A O 1
ATOM 797 N N . SER A 1 100 ? -3.769 -6.095 14.446 1.00 87.94 100 SER A N 1
ATOM 798 C CA . SER A 1 100 ? -3.966 -5.241 15.624 1.00 87.94 100 SER A CA 1
ATOM 799 C C . SER A 1 100 ? -2.939 -5.623 16.682 1.00 87.94 100 SER A C 1
ATOM 801 O O . SER A 1 100 ? -2.962 -6.746 17.189 1.00 87.94 100 SER A O 1
ATOM 803 N N . LYS A 1 101 ? -2.037 -4.705 17.031 1.00 78.06 101 LYS A N 1
ATOM 804 C CA . LYS A 1 101 ? -1.078 -4.911 18.121 1.00 78.06 101 LYS A CA 1
ATOM 805 C C . LYS A 1 101 ? -1.557 -4.151 19.352 1.00 78.06 101 LYS A C 1
ATOM 807 O O . LYS A 1 101 ? -1.321 -2.959 19.522 1.00 78.06 101 LYS A O 1
ATOM 812 N N . GLY A 1 102 ? -2.286 -4.859 20.211 1.00 76.56 102 GLY A N 1
ATOM 813 C CA . GLY A 1 102 ? -2.906 -4.263 21.392 1.00 76.56 102 GLY A CA 1
ATOM 814 C C . GLY A 1 102 ? -3.984 -3.230 21.042 1.00 76.56 102 GLY A C 1
ATOM 815 O O . GLY A 1 102 ? -4.567 -3.255 19.956 1.00 76.56 102 GLY A O 1
ATOM 816 N N . LYS A 1 103 ? -4.269 -2.331 21.994 1.00 74.38 103 LYS A N 1
ATOM 817 C CA . LYS A 1 103 ? -5.333 -1.320 21.868 1.00 74.38 103 LYS A CA 1
ATOM 818 C C . LYS A 1 103 ? -4.922 -0.083 21.071 1.00 74.38 103 LYS A C 1
ATOM 820 O O . LYS A 1 103 ? -5.789 0.594 20.537 1.00 74.38 103 LYS A O 1
ATOM 825 N N . ASN A 1 104 ? -3.629 0.197 20.932 1.00 85.44 104 ASN A N 1
ATOM 826 C CA . ASN A 1 104 ? -3.178 1.500 20.432 1.00 85.44 104 ASN A CA 1
ATOM 827 C C . ASN A 1 104 ? -2.532 1.456 19.046 1.00 85.44 104 ASN A C 1
ATOM 829 O O . ASN A 1 104 ? -2.187 2.520 18.551 1.00 85.44 104 ASN A O 1
ATOM 833 N N . GLU A 1 105 ? -2.378 0.281 18.427 1.00 91.69 105 GLU A N 1
ATOM 834 C CA . GLU A 1 105 ? -1.692 0.144 17.137 1.00 91.69 105 GLU A CA 1
ATOM 835 C C . GLU A 1 105 ? -2.454 -0.774 16.168 1.00 91.69 105 GLU A C 1
ATOM 837 O O . GLU A 1 105 ? -2.947 -1.843 16.551 1.00 91.69 105 GLU A O 1
ATOM 842 N N . ILE A 1 106 ? -2.509 -0.362 14.900 1.00 93.94 106 ILE A N 1
ATOM 843 C CA . ILE A 1 106 ? -2.883 -1.198 13.755 1.00 93.94 106 ILE A CA 1
ATOM 844 C C . ILE A 1 106 ? -1.780 -1.135 12.713 1.00 93.94 106 ILE A C 1
ATOM 846 O O . ILE A 1 106 ? -1.317 -0.057 12.364 1.00 93.94 106 ILE A O 1
ATOM 850 N N . LEU A 1 107 ? -1.415 -2.294 12.176 1.00 94.12 107 LEU A N 1
ATOM 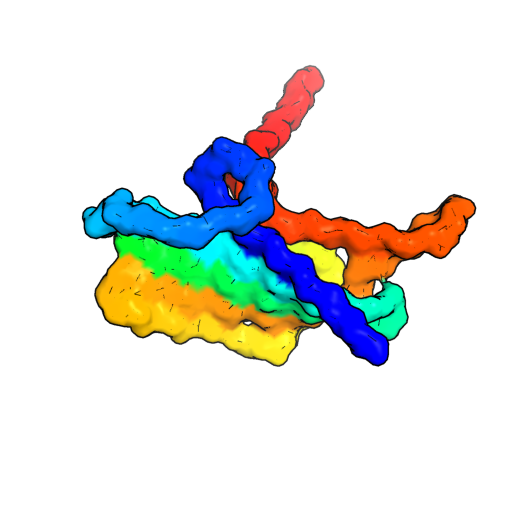851 C CA . LEU A 1 107 ? -0.519 -2.430 11.040 1.00 94.12 107 LEU A CA 1
ATOM 852 C C . LEU A 1 107 ? -1.285 -3.020 9.856 1.00 94.12 107 LEU A C 1
ATOM 854 O O . LEU A 1 107 ? -1.844 -4.115 9.961 1.00 94.12 107 LEU A O 1
ATOM 858 N N . LEU A 1 108 ? -1.253 -2.313 8.734 1.00 95.19 108 LEU A N 1
ATOM 859 C CA . LEU A 1 108 ? -1.666 -2.797 7.424 1.00 95.19 108 LEU A CA 1
ATOM 860 C C . LEU A 1 108 ? -0.426 -3.186 6.618 1.00 95.19 108 LEU A C 1
ATOM 862 O O . LEU A 1 108 ? 0.594 -2.498 6.683 1.00 95.19 108 LEU A O 1
ATOM 866 N N . ILE A 1 109 ? -0.497 -4.308 5.906 1.00 96.56 109 ILE A N 1
ATOM 867 C CA . ILE A 1 109 ? 0.562 -4.756 5.000 1.00 96.56 109 ILE A CA 1
ATOM 868 C C . ILE A 1 109 ? -0.060 -5.094 3.653 1.00 96.56 109 ILE A C 1
ATOM 870 O O . ILE A 1 109 ? -0.840 -6.045 3.544 1.00 96.56 109 ILE A O 1
ATOM 874 N N . GLU A 1 110 ? 0.336 -4.339 2.641 1.00 96.75 110 GLU A N 1
ATOM 875 C CA . GLU A 1 110 ? -0.049 -4.533 1.248 1.00 96.75 110 GLU A CA 1
ATOM 876 C C . GLU A 1 110 ? 1.146 -5.093 0.480 1.00 96.75 110 GLU A C 1
ATOM 878 O O . GLU A 1 110 ? 2.299 -4.762 0.772 1.00 96.75 110 GLU A O 1
ATOM 883 N N . GLN A 1 111 ? 0.885 -5.995 -0.462 1.00 97.38 111 GLN A N 1
ATOM 884 C CA . GLN A 1 111 ? 1.927 -6.666 -1.232 1.00 97.38 111 GLN A CA 1
ATOM 885 C C . GLN A 1 111 ? 1.473 -6.793 -2.680 1.00 97.38 111 GLN A C 1
ATOM 887 O O . GLN A 1 111 ? 0.481 -7.465 -2.974 1.00 97.38 111 GLN A O 1
ATOM 892 N N . TYR A 1 112 ? 2.237 -6.175 -3.568 1.00 96.50 112 TYR A N 1
ATOM 893 C CA . TYR A 1 112 ? 1.938 -6.057 -4.982 1.00 96.50 112 TYR A CA 1
ATOM 894 C C . TYR A 1 112 ? 3.124 -6.484 -5.848 1.00 96.50 112 TYR A C 1
ATOM 896 O O . TYR A 1 112 ? 4.277 -6.458 -5.407 1.00 96.50 112 TYR A O 1
ATOM 904 N N . SER A 1 113 ? 2.828 -6.828 -7.097 1.00 96.06 113 SER A N 1
ATOM 905 C CA . SER A 1 113 ? 3.803 -6.973 -8.175 1.00 96.06 113 SER A CA 1
ATOM 906 C C . SER A 1 113 ? 3.519 -5.934 -9.259 1.00 96.06 113 SER A C 1
ATOM 908 O O . SER A 1 113 ? 2.371 -5.747 -9.656 1.00 96.06 113 SER A O 1
ATOM 910 N N . ILE A 1 114 ? 4.566 -5.262 -9.730 1.00 94.25 114 ILE A N 1
ATOM 911 C CA . ILE A 1 114 ? 4.519 -4.177 -10.713 1.00 94.25 114 ILE A CA 1
ATOM 912 C C . ILE A 1 114 ? 5.139 -4.692 -12.019 1.00 94.25 114 ILE A C 1
ATOM 914 O O . ILE A 1 114 ? 6.355 -4.923 -12.045 1.00 94.25 114 ILE A O 1
ATOM 918 N N . PRO A 1 115 ? 4.344 -4.899 -13.087 1.00 91.62 115 PRO A N 1
ATOM 919 C CA . PRO A 1 115 ? 4.862 -5.465 -14.328 1.00 91.62 115 PRO A CA 1
ATOM 920 C C . PRO A 1 115 ? 5.789 -4.547 -15.109 1.00 91.62 115 PRO A C 1
ATOM 922 O O . PRO A 1 115 ? 6.876 -4.961 -15.502 1.00 91.62 115 PRO A O 1
ATOM 925 N N . GLU A 1 116 ? 5.390 -3.294 -15.288 1.00 86.06 116 GLU A N 1
ATOM 926 C CA . GLU A 1 116 ? 6.104 -2.321 -16.116 1.00 86.06 116 GLU A CA 1
ATOM 927 C C . GLU A 1 116 ? 6.831 -1.304 -15.232 1.00 86.06 116 GLU A C 1
ATOM 929 O O . GLU A 1 116 ? 6.642 -0.100 -15.336 1.00 86.06 116 GLU A O 1
ATOM 934 N N . PHE A 1 117 ? 7.652 -1.799 -14.299 1.00 87.00 117 PHE A N 1
ATOM 935 C CA . PHE A 1 117 ? 8.359 -0.924 -13.356 1.00 87.00 117 PHE A CA 1
ATOM 936 C C . PHE A 1 117 ? 9.423 -0.046 -14.035 1.00 87.00 117 PHE A C 1
ATOM 938 O O . PHE A 1 117 ? 9.743 1.034 -13.543 1.00 87.00 117 PHE A O 1
ATOM 945 N N . PHE A 1 118 ? 9.988 -0.525 -15.145 1.00 88.56 118 PHE A N 1
ATOM 946 C CA . PHE A 1 118 ? 10.947 0.224 -15.944 1.00 88.56 118 PHE A CA 1
ATOM 947 C C . PHE A 1 118 ? 10.317 0.670 -17.258 1.00 88.56 118 PHE A C 1
ATOM 949 O O . PHE A 1 118 ? 9.889 -0.162 -18.058 1.00 88.56 118 PHE A O 1
ATOM 956 N N . THR A 1 119 ? 10.378 1.968 -17.524 1.00 87.50 119 THR A N 1
ATOM 957 C CA . THR A 1 119 ? 9.981 2.565 -18.797 1.00 87.50 119 THR A CA 1
ATOM 958 C C . THR A 1 119 ? 11.221 2.797 -19.644 1.00 87.50 119 THR A C 1
ATOM 960 O O . THR A 1 119 ? 12.198 3.401 -19.191 1.00 87.50 119 THR A O 1
ATOM 963 N N . LYS A 1 120 ? 11.201 2.306 -20.884 1.00 88.94 120 LYS A N 1
ATOM 964 C CA . LYS A 1 120 ? 12.289 2.534 -21.834 1.00 88.94 120 LYS A CA 1
ATOM 965 C C . LYS A 1 120 ? 12.119 3.894 -22.504 1.00 88.94 120 LYS A C 1
ATOM 967 O O . LYS A 1 120 ? 11.097 4.150 -23.134 1.00 88.94 120 LYS A O 1
ATOM 972 N N . ASP A 1 121 ? 13.140 4.727 -22.404 1.00 89.06 121 ASP A N 1
ATOM 973 C CA . ASP A 1 121 ? 13.252 5.967 -23.158 1.00 89.06 121 ASP A CA 1
ATOM 974 C C . ASP A 1 121 ? 13.449 5.636 -24.654 1.00 89.06 121 ASP A C 1
ATOM 976 O O . ASP A 1 121 ? 14.391 4.911 -25.003 1.00 89.06 121 ASP A O 1
ATOM 980 N N . PRO A 1 122 ? 12.566 6.112 -25.549 1.00 90.31 122 PRO A N 1
ATOM 981 C CA . PRO A 1 122 ? 12.651 5.809 -26.973 1.00 90.31 122 PRO A CA 1
ATOM 982 C C . PRO A 1 122 ? 13.816 6.516 -27.682 1.00 90.31 122 PRO A C 1
ATOM 984 O O . PRO A 1 122 ? 14.278 6.013 -28.706 1.00 90.31 122 PRO A O 1
ATOM 987 N N . GLU A 1 123 ? 14.300 7.647 -27.164 1.00 92.06 123 GLU A N 1
ATOM 988 C CA . GLU A 1 123 ? 15.376 8.440 -27.767 1.00 92.06 123 GLU A CA 1
ATOM 989 C C . GLU A 1 123 ? 16.751 7.932 -27.334 1.00 92.06 123 GLU A C 1
ATOM 991 O O . GLU A 1 123 ? 17.646 7.748 -28.160 1.00 92.06 123 GLU A O 1
ATOM 996 N N . THR A 1 124 ? 16.919 7.676 -26.034 1.00 91.69 124 THR A N 1
ATOM 997 C CA . THR A 1 124 ? 18.216 7.270 -25.467 1.00 91.69 124 THR A CA 1
ATOM 998 C C . THR A 1 124 ? 18.368 5.756 -25.336 1.00 91.69 124 THR A C 1
ATOM 1000 O O . THR A 1 124 ? 19.483 5.246 -25.212 1.00 91.69 124 THR A O 1
ATOM 1003 N N . GLY A 1 125 ? 17.259 5.012 -25.348 1.00 88.62 125 GLY A N 1
ATOM 1004 C CA . GLY A 1 125 ? 17.234 3.575 -25.082 1.00 88.62 125 GLY A CA 1
ATOM 1005 C C . GLY A 1 125 ? 17.469 3.201 -23.615 1.00 88.62 125 GLY A C 1
ATOM 1006 O O . GLY A 1 125 ? 17.507 2.005 -23.308 1.00 88.62 125 GLY A O 1
ATOM 1007 N N . ALA A 1 126 ? 17.631 4.184 -22.723 1.00 86.62 126 ALA A N 1
ATOM 1008 C CA . ALA A 1 126 ? 17.809 3.972 -21.293 1.00 86.62 126 ALA A CA 1
ATOM 1009 C C . ALA A 1 126 ? 16.516 3.467 -20.636 1.00 86.62 126 ALA A C 1
ATOM 1011 O O . ALA A 1 126 ? 15.416 3.740 -21.109 1.00 86.62 126 ALA A O 1
ATOM 1012 N N . TYR A 1 127 ? 16.645 2.737 -19.529 1.00 84.56 127 TYR A N 1
ATOM 1013 C CA . TYR A 1 127 ? 15.505 2.340 -18.705 1.00 84.56 127 TYR A CA 1
ATOM 1014 C C . TYR A 1 127 ? 15.440 3.228 -17.469 1.00 84.56 127 TYR A C 1
ATOM 1016 O O . TYR A 1 127 ? 16.395 3.274 -16.693 1.00 84.56 127 TYR A O 1
ATOM 1024 N N . ASN A 1 128 ? 14.299 3.880 -17.279 1.00 84.62 128 ASN A N 1
ATOM 1025 C CA . ASN A 1 128 ? 14.005 4.719 -16.126 1.00 84.62 128 ASN A CA 1
ATOM 1026 C C . ASN A 1 128 ? 12.945 4.039 -15.259 1.00 84.62 128 ASN A C 1
ATOM 1028 O O . ASN A 1 128 ? 12.120 3.288 -15.771 1.00 84.62 128 ASN A O 1
ATOM 1032 N N . ALA A 1 129 ? 12.974 4.288 -13.955 1.00 83.75 129 ALA A N 1
ATOM 1033 C CA . ALA A 1 129 ? 11.951 3.813 -13.034 1.00 83.75 129 ALA A CA 1
ATOM 1034 C C . ALA A 1 129 ? 11.527 4.951 -12.114 1.00 83.75 129 ALA A C 1
ATOM 1036 O O . ALA A 1 129 ? 12.380 5.606 -11.509 1.00 83.75 129 ALA A O 1
ATOM 1037 N N . ASP A 1 130 ? 10.217 5.131 -11.980 1.00 79.31 130 ASP A N 1
ATOM 1038 C CA . ASP A 1 130 ? 9.638 6.139 -11.105 1.00 79.31 130 ASP A CA 1
ATOM 1039 C C . ASP A 1 130 ? 9.267 5.508 -9.763 1.00 79.31 130 ASP A C 1
ATOM 1041 O O . ASP A 1 130 ? 8.458 4.578 -9.657 1.00 79.31 130 ASP A O 1
ATOM 1045 N N . LEU A 1 131 ? 9.896 6.019 -8.707 1.00 79.19 131 LEU A N 1
ATOM 1046 C CA . LEU A 1 131 ? 9.534 5.679 -7.340 1.00 79.19 131 LEU A CA 1
ATOM 1047 C C . LEU A 1 131 ? 8.453 6.640 -6.875 1.00 79.19 131 LEU A C 1
ATOM 1049 O O . LEU A 1 131 ? 8.689 7.839 -6.721 1.00 79.19 131 LEU A O 1
ATOM 1053 N N . TYR A 1 132 ? 7.275 6.090 -6.624 1.00 77.00 132 TYR A N 1
ATOM 1054 C CA . TYR A 1 132 ? 6.181 6.835 -6.044 1.00 77.00 132 TYR A CA 1
ATOM 1055 C C . TYR A 1 132 ? 6.247 6.758 -4.523 1.00 77.00 132 TYR A C 1
ATOM 1057 O O . TYR A 1 132 ? 6.497 5.685 -3.965 1.00 77.00 132 TYR A O 1
ATOM 1065 N N . SER A 1 133 ? 6.023 7.901 -3.869 1.00 76.12 133 SER A N 1
ATOM 1066 C CA . SER A 1 133 ? 5.879 7.961 -2.420 1.00 76.12 133 SER A CA 1
ATOM 1067 C C . SER A 1 133 ? 4.526 8.530 -2.034 1.00 76.12 133 SER A C 1
ATOM 1069 O O . SER A 1 133 ? 4.249 9.712 -2.266 1.00 76.12 133 SER A O 1
ATOM 1071 N N . ASP A 1 134 ? 3.710 7.690 -1.397 1.00 71.25 134 ASP A N 1
ATOM 1072 C CA . ASP A 1 134 ? 2.357 8.040 -0.967 1.00 71.25 134 ASP A CA 1
ATOM 1073 C C . ASP A 1 134 ? 2.337 9.280 -0.062 1.00 71.25 134 ASP A C 1
ATOM 1075 O O . ASP A 1 134 ? 1.607 10.240 -0.309 1.00 71.25 134 ASP A O 1
ATOM 1079 N N . ILE A 1 135 ? 3.216 9.317 0.945 1.00 68.25 135 ILE A N 1
ATOM 1080 C CA . ILE A 1 135 ? 3.245 10.428 1.905 1.00 68.25 135 ILE A CA 1
ATOM 1081 C C . ILE A 1 135 ? 3.557 11.745 1.207 1.00 68.25 135 ILE A C 1
ATOM 1083 O O . ILE A 1 135 ? 2.899 12.742 1.499 1.00 68.25 135 ILE A O 1
ATOM 1087 N N . VAL A 1 136 ? 4.512 11.758 0.275 1.00 66.00 136 VAL A N 1
ATOM 1088 C CA . VAL A 1 136 ? 4.849 12.976 -0.469 1.00 66.00 136 VAL A CA 1
ATOM 1089 C C . VAL A 1 136 ? 3.639 13.435 -1.273 1.00 66.00 136 VAL A C 1
ATOM 1091 O O . VAL A 1 136 ? 3.239 14.588 -1.140 1.00 66.00 136 VAL A O 1
ATOM 1094 N N . ASN A 1 137 ? 2.986 12.544 -2.021 1.00 62.91 137 ASN A N 1
ATOM 1095 C CA . ASN A 1 137 ? 1.804 12.925 -2.791 1.00 62.91 137 ASN A CA 1
ATOM 1096 C C . ASN A 1 137 ? 0.645 13.417 -1.904 1.00 62.91 137 ASN A C 1
ATOM 1098 O O . ASN A 1 137 ? -0.047 14.369 -2.262 1.00 62.91 137 ASN A O 1
ATOM 1102 N N . SER A 1 138 ? 0.465 12.827 -0.719 1.00 61.81 138 SER A N 1
ATOM 1103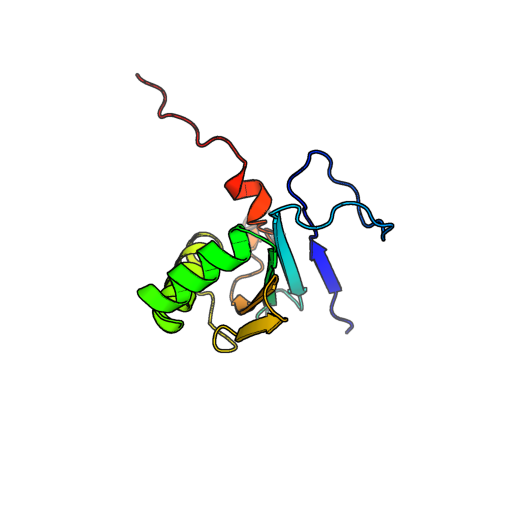 C CA . SER A 1 138 ? -0.605 13.201 0.212 1.00 61.81 138 SER A CA 1
ATOM 1104 C C . SER A 1 138 ? -0.451 14.609 0.806 1.00 61.81 138 SER A C 1
ATOM 1106 O O . SER A 1 138 ? -1.454 15.242 1.143 1.00 61.81 138 SER A O 1
ATOM 1108 N N . VAL A 1 139 ? 0.786 15.108 0.935 1.00 65.44 139 VAL A N 1
ATOM 1109 C CA . VAL A 1 139 ? 1.079 16.430 1.521 1.00 65.44 139 VAL A CA 1
ATOM 1110 C C . VAL A 1 139 ? 1.293 17.520 0.476 1.00 65.44 139 VAL A C 1
ATOM 1112 O O . VAL A 1 139 ? 1.338 18.700 0.832 1.00 65.44 139 VAL A O 1
ATOM 1115 N N . LEU A 1 140 ? 1.436 17.159 -0.802 1.00 58.81 140 LEU A N 1
ATOM 1116 C CA . LEU A 1 140 ? 1.593 18.141 -1.865 1.00 58.81 140 LEU A CA 1
ATOM 1117 C C . LEU A 1 140 ? 0.269 18.892 -2.096 1.00 58.81 140 LEU A C 1
ATOM 1119 O O . LEU A 1 140 ? -0.792 18.274 -2.228 1.00 58.81 140 LEU A O 1
ATOM 1123 N N . PRO A 1 141 ? 0.298 20.236 -2.169 1.00 60.28 141 PRO A N 1
ATOM 1124 C CA . PRO A 1 141 ? -0.893 21.005 -2.489 1.00 60.28 141 PRO A CA 1
ATOM 1125 C C . PRO A 1 141 ? -1.344 20.669 -3.913 1.00 60.28 141 PRO A C 1
ATOM 1127 O O . PRO A 1 141 ? -0.593 20.848 -4.873 1.00 60.28 141 PRO A O 1
ATOM 1130 N N . LYS A 1 142 ? -2.589 20.204 -4.064 1.00 63.38 142 LYS A N 1
ATOM 1131 C CA . LYS A 1 142 ? -3.195 20.026 -5.389 1.00 63.38 142 LYS A CA 1
ATOM 1132 C C . LYS A 1 142 ? -3.303 21.398 -6.049 1.00 63.38 142 LYS A C 1
ATOM 1134 O O . LYS A 1 142 ? -3.869 22.318 -5.456 1.00 63.38 142 LYS A O 1
ATOM 1139 N N . SER A 1 143 ? -2.751 21.554 -7.251 1.00 53.78 143 SER A N 1
ATOM 1140 C CA . SER A 1 143 ? -2.857 22.821 -7.971 1.00 53.78 143 SER A CA 1
ATOM 1141 C C . SER A 1 143 ? -4.332 23.119 -8.248 1.00 53.78 143 SER A C 1
ATOM 1143 O O . SER A 1 143 ? -5.057 22.319 -8.841 1.00 53.78 143 SER A O 1
ATOM 1145 N N . ALA A 1 144 ? -4.807 24.274 -7.779 1.00 57.81 144 ALA A N 1
ATOM 1146 C CA . ALA A 1 144 ? -6.108 24.772 -8.191 1.00 57.81 144 ALA A CA 1
ATOM 1147 C C . ALA A 1 144 ? -6.047 25.074 -9.693 1.00 57.81 144 ALA A C 1
ATOM 1149 O O . ALA A 1 144 ? -5.061 25.635 -10.179 1.00 57.81 144 ALA A O 1
ATOM 1150 N N . LYS A 1 145 ? -7.097 24.687 -10.426 1.00 53.53 145 LYS A N 1
ATOM 1151 C CA . LYS A 1 145 ? -7.245 24.993 -11.851 1.00 53.53 145 LYS A CA 1
ATOM 1152 C C . LYS A 1 145 ? -7.008 26.495 -12.036 1.00 53.53 145 LYS A C 1
ATOM 1154 O O . LYS A 1 145 ? -7.679 27.296 -11.385 1.00 53.53 145 LYS A O 1
ATOM 1159 N N . ARG A 1 146 ? -6.033 26.873 -12.870 1.00 54.09 146 ARG A N 1
ATOM 1160 C CA . ARG A 1 146 ? -5.795 28.280 -13.204 1.00 54.09 146 ARG A CA 1
ATOM 1161 C C . ARG A 1 146 ? -7.081 28.798 -13.845 1.00 54.09 146 ARG A C 1
ATOM 1163 O O . ARG A 1 146 ? -7.487 28.269 -14.874 1.00 54.09 146 ARG A O 1
ATOM 1170 N N . LEU A 1 147 ? -7.763 29.718 -13.165 1.00 54.34 147 LEU A N 1
ATOM 1171 C CA . LEU A 1 147 ? -8.927 30.400 -13.719 1.00 54.34 147 LEU A CA 1
ATOM 1172 C C . LEU A 1 147 ? -8.418 31.200 -14.924 1.00 54.34 147 LEU A C 1
ATOM 1174 O O . LEU A 1 147 ? -7.522 32.030 -14.759 1.00 54.34 147 LEU A O 1
ATOM 1178 N N . GLU A 1 148 ? -8.902 30.847 -16.114 1.00 54.44 148 GLU A N 1
ATOM 1179 C CA . GLU A 1 148 ? -8.743 31.648 -17.333 1.00 54.44 148 GLU A CA 1
ATOM 1180 C C . GLU A 1 148 ? -9.714 32.829 -17.317 1.00 54.44 148 GLU A C 1
ATOM 1182 O O . GLU A 1 148 ? -10.858 32.641 -16.836 1.00 54.44 148 GLU A O 1
#

pLDDT: mean 76.66, std 22.03, range [24.86, 97.38]

Sequence (148 aa):
MRPYIILLICTANILCNVAFSQTPTEKNSSKYTVSEYYKIYNHASLSDLTIRTTFTGTEADKMRKTISSKGRDLIANDYLMYYAEVYPGIIVREPLIIKSKGKNEILLIEQYSIPEFFTKDPETGAYNADLYSDIVNSVLPKSAKRLE

Foldseek 3Di:
DDWDKDKDWDFPDDDDDPDDDDDDDDDAPFGKTKIWIWGDDDQQDWIKIKIKIKTFHVRQVVVVVVCVPQNQVSVLVVVVVVVCVVQPPKAFPDRWDWDDDPDTMIMTMGMIIGRRQWDQDPPPRDTDGDDDDPVVVVPDDDDDDPDD